Protein AF-A0A371LT83-F1 (afdb_monomer_lite)

Structure (mmCIF, N/CA/C/O backbone):
data_AF-A0A371LT83-F1
#
_entry.id   AF-A0A371LT83-F1
#
loop_
_atom_site.group_PDB
_atom_site.id
_atom_site.type_symbol
_atom_site.label_atom_id
_atom_site.label_alt_id
_atom_site.label_comp_id
_atom_site.label_asym_id
_atom_site.label_entity_id
_atom_site.label_seq_id
_atom_site.pdbx_PDB_ins_code
_atom_site.Cartn_x
_atom_site.Cartn_y
_atom_site.Cartn_z
_atom_site.occupancy
_atom_site.B_iso_or_equiv
_atom_site.auth_seq_id
_atom_site.auth_comp_id
_atom_site.auth_asym_id
_atom_site.auth_atom_id
_atom_site.pdbx_PDB_model_num
ATOM 1 N N . MET A 1 1 ? 10.087 27.177 -42.867 1.00 53.72 1 MET A N 1
ATOM 2 C CA . MET A 1 1 ? 10.924 26.857 -41.695 1.00 53.72 1 MET A CA 1
ATOM 3 C C . MET A 1 1 ? 10.120 25.875 -40.877 1.00 53.72 1 MET A C 1
ATOM 5 O O . MET A 1 1 ? 9.163 26.317 -40.259 1.00 53.72 1 MET A O 1
ATOM 9 N N . GLY A 1 2 ? 10.426 24.581 -40.990 1.00 70.75 2 GLY A N 1
ATOM 10 C CA . GLY A 1 2 ? 9.801 23.567 -40.141 1.00 70.75 2 GLY A CA 1
ATOM 11 C C . GLY A 1 2 ? 10.277 23.738 -38.702 1.00 70.75 2 GLY A C 1
ATOM 12 O O . GLY A 1 2 ? 11.443 24.079 -38.473 1.00 70.75 2 GLY A O 1
ATOM 13 N N . GLY A 1 3 ? 9.357 23.619 -37.751 1.00 75.19 3 GLY A N 1
ATOM 14 C CA . GLY A 1 3 ? 9.637 23.683 -36.324 1.00 75.19 3 GLY A CA 1
ATOM 15 C C . GLY A 1 3 ? 10.579 22.565 -35.876 1.00 75.19 3 GLY A C 1
ATOM 16 O O . GLY A 1 3 ? 10.571 21.468 -36.420 1.00 75.19 3 GLY A O 1
ATOM 17 N N . LEU A 1 4 ? 11.370 22.845 -34.837 1.00 79.88 4 LEU A N 1
ATOM 18 C CA . LEU A 1 4 ? 12.442 21.996 -34.286 1.00 79.88 4 LEU A CA 1
ATOM 19 C C . LEU A 1 4 ? 12.033 20.548 -33.921 1.00 79.88 4 LEU A C 1
ATOM 21 O O . LEU A 1 4 ? 12.902 19.725 -33.654 1.00 79.88 4 LEU A O 1
ATOM 25 N N . PHE A 1 5 ? 10.738 20.238 -33.888 1.00 80.94 5 PHE A N 1
ATOM 26 C CA . PHE A 1 5 ? 10.194 18.969 -33.401 1.00 80.94 5 PHE A CA 1
ATOM 27 C C . PHE A 1 5 ? 9.092 18.393 -34.300 1.00 80.94 5 PHE A C 1
ATOM 29 O O . PHE A 1 5 ? 8.275 17.611 -33.826 1.00 80.94 5 PHE A O 1
ATOM 36 N N . GLU A 1 6 ? 9.035 18.788 -35.573 1.00 76.56 6 GLU A N 1
ATOM 37 C CA . GLU A 1 6 ? 7.995 18.310 -36.499 1.00 76.56 6 GLU A CA 1
ATOM 38 C C . GLU A 1 6 ? 8.060 16.796 -36.774 1.00 76.56 6 GLU A C 1
ATOM 40 O O . GLU A 1 6 ? 7.042 16.210 -37.122 1.00 76.56 6 GLU A O 1
ATOM 45 N N . ASP A 1 7 ? 9.205 16.153 -36.525 1.00 74.56 7 ASP A N 1
ATOM 46 C CA . ASP A 1 7 ? 9.446 14.738 -36.848 1.00 74.56 7 ASP A CA 1
ATOM 47 C C . ASP A 1 7 ? 9.321 13.797 -35.630 1.00 74.56 7 ASP A C 1
ATOM 49 O O . ASP A 1 7 ? 9.750 12.642 -35.676 1.00 74.56 7 ASP A O 1
ATOM 53 N N . VAL A 1 8 ? 8.822 14.294 -34.493 1.00 74.44 8 VAL A N 1
ATOM 54 C CA . VAL A 1 8 ? 8.761 13.515 -33.248 1.00 74.44 8 VAL A CA 1
ATOM 55 C C . VAL A 1 8 ? 7.389 12.861 -33.108 1.00 74.44 8 VAL A C 1
ATOM 57 O O . VAL A 1 8 ? 6.448 13.474 -32.608 1.00 74.44 8 VAL A O 1
ATOM 60 N N . GLU A 1 9 ? 7.292 11.592 -33.501 1.00 70.81 9 GLU A N 1
ATOM 61 C CA . GLU A 1 9 ? 6.112 10.752 -33.268 1.00 70.81 9 GLU A CA 1
ATOM 62 C C . GLU A 1 9 ? 6.349 9.791 -32.084 1.00 70.81 9 GLU A C 1
ATOM 64 O O . GLU A 1 9 ? 7.363 9.094 -32.013 1.00 70.81 9 GLU A O 1
ATOM 69 N N . ASP A 1 10 ? 5.416 9.759 -31.125 1.00 70.50 10 ASP A N 1
ATOM 70 C CA . ASP A 1 10 ? 5.434 8.856 -29.959 1.00 70.50 10 ASP A CA 1
ATOM 71 C C . ASP A 1 10 ? 4.516 7.648 -30.226 1.00 70.50 10 ASP A C 1
ATOM 73 O O . ASP A 1 10 ? 3.405 7.564 -29.709 1.00 70.50 10 ASP A O 1
ATOM 77 N N . GLU A 1 11 ? 4.940 6.734 -31.109 1.00 72.75 11 GLU A N 1
ATOM 78 C CA . GLU A 1 11 ? 4.070 5.648 -31.611 1.00 72.75 11 GLU A CA 1
ATOM 79 C C . GLU A 1 11 ? 4.122 4.341 -30.797 1.00 72.75 11 GLU A C 1
ATOM 81 O O . GLU A 1 11 ? 3.262 3.473 -30.949 1.00 72.75 11 GLU A O 1
ATOM 86 N N . ILE A 1 12 ? 5.122 4.158 -29.928 1.00 83.56 12 ILE A N 1
ATOM 87 C CA . ILE A 1 12 ? 5.340 2.871 -29.237 1.00 83.56 12 ILE A CA 1
ATOM 88 C C . ILE A 1 12 ? 4.456 2.737 -27.991 1.00 83.56 12 ILE A C 1
ATOM 90 O O . ILE A 1 12 ? 4.021 1.636 -27.644 1.00 83.56 12 ILE A O 1
ATOM 94 N N . TYR A 1 13 ? 4.189 3.841 -27.293 1.00 85.62 13 TYR A N 1
ATOM 95 C CA . TYR A 1 13 ? 3.476 3.818 -26.021 1.00 85.62 13 TYR A CA 1
ATOM 96 C C . TYR A 1 13 ? 2.093 4.434 -26.162 1.00 85.62 13 TYR A C 1
ATOM 98 O O . TYR A 1 13 ? 1.955 5.629 -26.384 1.00 85.62 13 TYR A O 1
ATOM 106 N N . ARG A 1 14 ? 1.052 3.644 -25.881 1.00 86.06 14 ARG A N 1
ATOM 107 C CA . ARG A 1 14 ? -0.287 4.209 -25.669 1.00 86.06 14 ARG A CA 1
ATOM 108 C C . ARG A 1 14 ? -0.312 5.153 -24.462 1.00 86.06 14 ARG A C 1
ATOM 110 O O . ARG A 1 14 ? -1.012 6.157 -24.481 1.00 86.06 14 ARG A O 1
ATOM 117 N N . GLU A 1 15 ? 0.424 4.811 -23.402 1.00 87.44 15 GLU A N 1
ATOM 118 C CA . GLU A 1 15 ? 0.442 5.585 -22.163 1.00 87.44 15 GLU A CA 1
ATOM 119 C C . GLU A 1 15 ? 1.724 5.332 -21.354 1.00 87.44 15 GLU A C 1
ATOM 121 O O . GLU A 1 15 ? 1.800 4.429 -20.528 1.00 87.44 15 GLU A O 1
ATOM 126 N N . LYS A 1 16 ? 2.761 6.149 -21.562 1.00 87.31 16 LYS A N 1
ATOM 127 C CA . LYS A 1 16 ? 4.078 5.951 -20.927 1.00 87.31 16 LYS A CA 1
ATOM 128 C C . LYS A 1 16 ? 4.076 6.124 -19.401 1.00 87.31 16 LYS A C 1
ATOM 130 O O . LYS A 1 16 ? 4.950 5.590 -18.721 1.00 87.31 16 LYS A O 1
ATOM 135 N N . ARG A 1 17 ? 3.110 6.870 -18.844 1.00 89.00 17 ARG A N 1
ATOM 136 C CA . ARG A 1 17 ? 3.065 7.166 -17.398 1.00 89.00 17 ARG A CA 1
ATOM 137 C C . ARG A 1 17 ? 2.871 5.920 -16.531 1.00 89.00 17 ARG A C 1
ATOM 139 O O . ARG A 1 17 ? 3.373 5.927 -15.418 1.00 89.00 17 ARG A O 1
ATOM 146 N N . VAL A 1 18 ? 2.229 4.862 -17.039 1.00 89.19 18 VAL A N 1
ATOM 147 C CA . VAL A 1 18 ? 1.966 3.631 -16.263 1.00 89.19 18 VAL A CA 1
ATOM 148 C C . VAL A 1 18 ? 3.231 2.833 -15.937 1.00 89.19 18 VAL A C 1
ATOM 150 O O . VAL A 1 18 ? 3.213 1.953 -15.087 1.00 89.19 18 VAL A O 1
ATOM 153 N N . LEU A 1 19 ? 4.333 3.131 -16.627 1.00 87.69 19 LEU A N 1
ATOM 154 C CA . LEU A 1 19 ? 5.633 2.492 -16.424 1.00 87.69 19 LEU A CA 1
ATOM 155 C C . LEU A 1 19 ? 6.521 3.260 -15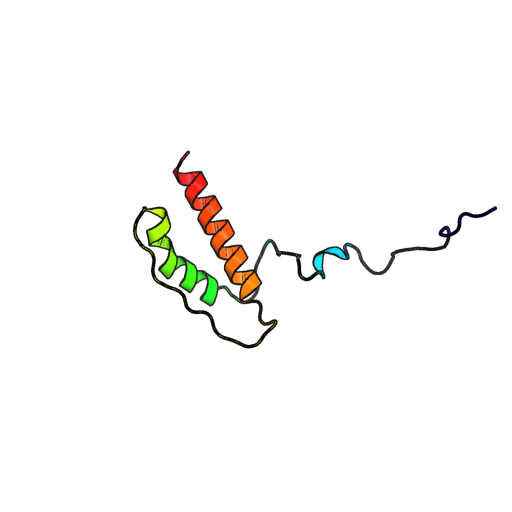.437 1.00 87.69 19 LEU A C 1
ATOM 157 O O . LEU A 1 19 ? 7.637 2.828 -15.159 1.00 87.69 19 LEU A O 1
ATOM 161 N N . LYS A 1 20 ? 6.073 4.427 -14.959 1.00 88.19 20 LYS A N 1
ATOM 162 C CA . LYS A 1 20 ? 6.822 5.217 -13.984 1.00 88.19 20 LYS A CA 1
ATOM 163 C C . LYS A 1 20 ? 6.689 4.617 -12.591 1.00 88.19 20 LYS A C 1
ATOM 165 O O . LYS A 1 20 ? 5.653 4.058 -12.252 1.00 88.19 20 LYS A O 1
ATOM 170 N N . GLU A 1 21 ? 7.713 4.806 -11.766 1.00 82.06 21 GLU A N 1
ATOM 171 C CA . GLU A 1 21 ? 7.716 4.319 -10.381 1.00 82.06 21 GLU A CA 1
ATOM 172 C C . GLU A 1 21 ? 6.601 4.939 -9.531 1.00 82.06 21 GLU A C 1
ATOM 174 O O . GLU A 1 21 ? 6.105 4.294 -8.611 1.00 82.06 21 GLU A O 1
ATOM 179 N N . GLU A 1 22 ? 6.175 6.167 -9.849 1.00 83.88 22 GLU A N 1
ATOM 180 C CA . GLU A 1 22 ? 5.089 6.837 -9.127 1.00 83.88 22 GLU A CA 1
ATOM 181 C C . GLU A 1 22 ? 3.695 6.338 -9.531 1.00 83.88 22 GLU A C 1
ATOM 183 O O . GLU A 1 22 ? 2.698 6.745 -8.931 1.00 83.88 22 GLU A O 1
ATOM 188 N N . TYR A 1 23 ? 3.593 5.495 -10.564 1.00 86.06 23 TYR A N 1
ATOM 189 C CA . TYR A 1 23 ? 2.309 4.968 -10.994 1.00 86.06 23 TYR A CA 1
ATOM 190 C C . TYR A 1 23 ? 1.796 3.934 -9.996 1.00 86.06 23 TYR A C 1
ATOM 192 O O . TYR A 1 23 ? 2.364 2.856 -9.817 1.00 86.06 23 TYR A O 1
ATOM 200 N N . GLN A 1 24 ? 0.671 4.264 -9.376 1.00 82.44 24 GLN A N 1
ATOM 201 C CA . GLN A 1 24 ? -0.071 3.360 -8.519 1.00 82.44 24 GLN A CA 1
ATOM 202 C C . GLN A 1 24 ? -1.173 2.695 -9.363 1.00 82.44 24 GLN A C 1
ATOM 204 O O . GLN A 1 24 ? -2.029 3.407 -9.890 1.00 82.44 24 GLN A O 1
ATOM 209 N N . PRO A 1 25 ? -1.169 1.362 -9.528 1.00 82.62 25 PRO A N 1
ATOM 210 C CA . PRO A 1 25 ? -2.207 0.680 -10.290 1.00 82.62 25 PRO A CA 1
ATOM 211 C C . PRO A 1 25 ? -3.519 0.612 -9.499 1.00 82.62 25 PRO A C 1
ATOM 213 O O . PRO A 1 25 ? -3.507 0.416 -8.283 1.00 82.62 25 PRO A O 1
ATOM 216 N N . ASP A 1 26 ? -4.646 0.669 -10.211 1.00 82.38 26 ASP A N 1
ATOM 217 C CA . ASP A 1 26 ? -5.991 0.537 -9.620 1.00 82.38 26 ASP A CA 1
ATOM 218 C C . ASP A 1 26 ? -6.276 -0.881 -9.102 1.00 82.38 26 ASP A C 1
ATOM 220 O O . ASP A 1 26 ? -7.181 -1.104 -8.301 1.00 82.38 26 ASP A O 1
ATOM 224 N N . LYS A 1 27 ? -5.514 -1.867 -9.584 1.00 83.50 27 LYS A N 1
ATOM 225 C CA . LYS A 1 27 ? -5.607 -3.258 -9.158 1.00 83.50 27 LYS A CA 1
ATOM 226 C C . LYS A 1 27 ? -4.218 -3.828 -8.935 1.00 83.50 27 LYS A C 1
ATOM 228 O O . LYS A 1 27 ? -3.352 -3.746 -9.804 1.00 83.50 27 LYS A O 1
ATOM 233 N N . ILE A 1 28 ? -4.044 -4.488 -7.798 1.00 88.0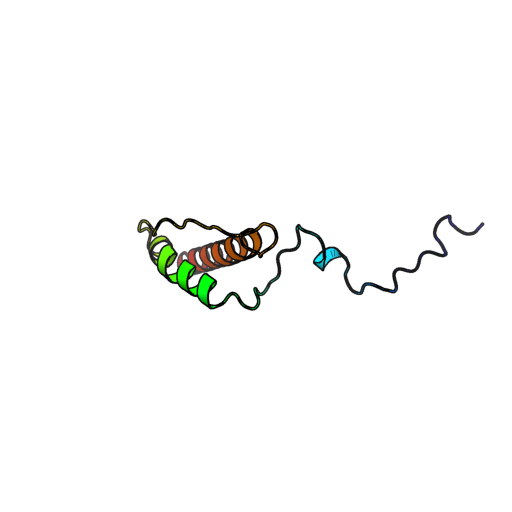6 28 ILE A N 1
ATOM 234 C CA . ILE A 1 28 ? -2.874 -5.315 -7.531 1.00 88.06 28 ILE A CA 1
ATOM 235 C C . ILE A 1 28 ? -3.153 -6.733 -8.042 1.00 88.06 28 ILE A C 1
ATOM 237 O O . ILE A 1 28 ? -4.201 -7.309 -7.758 1.00 88.06 28 ILE A O 1
ATOM 241 N N . LEU A 1 29 ? -2.227 -7.285 -8.825 1.00 87.75 29 LEU A N 1
ATOM 242 C CA . LEU A 1 29 ? -2.305 -8.653 -9.340 1.00 87.75 29 LEU A CA 1
ATOM 243 C C . LEU A 1 29 ? -1.444 -9.593 -8.490 1.00 87.75 29 LEU A C 1
ATOM 245 O O . LEU A 1 29 ? -0.400 -9.179 -7.992 1.00 87.75 29 LEU A O 1
ATOM 249 N N . GLU A 1 30 ? -1.882 -10.849 -8.355 1.00 90.81 30 GLU A N 1
ATOM 250 C CA . GLU A 1 30 ? -1.144 -11.940 -7.688 1.00 90.81 30 GLU A CA 1
ATOM 251 C C . GLU A 1 30 ? -0.749 -11.664 -6.224 1.00 90.81 30 GLU A C 1
ATOM 253 O O . GLU A 1 30 ? 0.230 -12.214 -5.726 1.00 90.81 30 GLU A O 1
ATOM 258 N N . ARG A 1 31 ? -1.502 -10.806 -5.523 1.00 93.31 31 ARG A N 1
ATOM 259 C CA . ARG A 1 31 ? -1.274 -10.470 -4.102 1.00 93.31 31 ARG A CA 1
ATOM 260 C C . ARG A 1 31 ? -2.527 -10.592 -3.245 1.00 93.31 31 ARG A C 1
ATOM 262 O O . ARG A 1 31 ? -2.662 -9.908 -2.235 1.00 93.31 31 ARG A O 1
ATOM 269 N N . ASP A 1 32 ? -3.472 -11.421 -3.676 1.00 92.81 32 ASP A N 1
ATOM 270 C CA . ASP A 1 32 ? -4.758 -11.558 -2.992 1.00 92.81 32 ASP A CA 1
ATOM 271 C C . ASP A 1 32 ? -4.568 -12.055 -1.550 1.00 92.81 32 ASP A C 1
ATOM 273 O O . ASP A 1 32 ? -5.197 -11.533 -0.635 1.00 92.81 32 ASP A O 1
ATOM 277 N N . ALA A 1 33 ? -3.646 -13.000 -1.326 1.00 94.38 33 ALA A N 1
ATOM 278 C CA . ALA A 1 33 ? -3.356 -13.529 0.006 1.00 94.38 33 ALA A CA 1
ATOM 279 C C . ALA A 1 33 ? -2.800 -12.450 0.946 1.00 94.38 33 ALA A C 1
ATOM 281 O O . ALA A 1 33 ? -3.295 -12.286 2.059 1.00 94.38 33 ALA A O 1
ATOM 282 N N . GLU A 1 34 ? -1.820 -11.671 0.485 1.00 94.56 34 GLU A N 1
ATOM 283 C CA . GLU A 1 34 ? -1.262 -10.570 1.264 1.00 94.56 34 GLU A CA 1
ATOM 284 C C . GLU A 1 34 ? -2.331 -9.517 1.560 1.00 94.56 34 GLU A C 1
ATOM 286 O O . GLU A 1 34 ? -2.451 -9.073 2.697 1.00 94.56 34 GLU A O 1
ATOM 291 N N . VAL A 1 35 ? -3.150 -9.146 0.570 1.00 94.38 35 VAL A N 1
ATOM 292 C CA . VAL A 1 35 ? -4.250 -8.187 0.760 1.00 94.38 35 VAL A CA 1
ATOM 293 C C . VAL A 1 35 ? -5.238 -8.671 1.826 1.00 94.38 35 VAL A C 1
ATOM 295 O O . VAL A 1 35 ? -5.661 -7.867 2.658 1.00 94.38 35 VAL A O 1
ATOM 298 N N . GLU A 1 36 ? -5.588 -9.958 1.848 1.00 95.25 36 GLU A N 1
ATOM 299 C CA . GLU A 1 36 ? -6.446 -10.515 2.900 1.00 95.25 36 GLU A CA 1
ATOM 300 C C . GLU A 1 36 ? -5.783 -10.463 4.287 1.00 95.25 36 GLU A C 1
ATOM 302 O O . GLU A 1 36 ? -6.443 -10.092 5.259 1.00 95.25 36 GLU A O 1
ATOM 307 N N . GLU A 1 37 ? -4.476 -10.722 4.405 1.00 96.19 37 GLU A N 1
ATOM 308 C CA . GLU A 1 37 ? -3.756 -10.564 5.681 1.00 96.19 37 GLU A CA 1
ATOM 309 C C . GLU A 1 37 ? -3.802 -9.119 6.197 1.00 96.19 37 GLU A C 1
ATOM 311 O O . GLU A 1 37 ? -4.088 -8.890 7.377 1.00 96.19 37 GLU A O 1
ATOM 316 N N . TYR A 1 38 ? -3.606 -8.128 5.318 1.00 96.38 38 TYR A N 1
ATOM 317 C CA . TYR A 1 38 ? -3.780 -6.724 5.700 1.00 96.38 38 TYR A CA 1
ATOM 318 C C . TYR A 1 38 ? -5.201 -6.435 6.176 1.00 96.38 38 TYR A C 1
ATOM 320 O O . TYR A 1 38 ? -5.375 -5.725 7.167 1.00 96.38 38 TYR A O 1
ATOM 328 N N . LYS A 1 39 ? -6.223 -6.949 5.477 1.00 95.12 39 LYS A N 1
ATOM 329 C CA . LYS A 1 39 ? -7.620 -6.738 5.878 1.00 95.12 39 LYS A CA 1
ATOM 330 C C . LYS A 1 39 ? -7.851 -7.254 7.288 1.00 95.12 39 LYS A C 1
ATOM 332 O O . LYS A 1 39 ? -8.410 -6.523 8.104 1.00 95.12 39 LYS A O 1
ATOM 337 N N . HIS A 1 40 ? -7.393 -8.466 7.593 1.00 95.94 40 HIS A N 1
ATOM 338 C CA . HIS A 1 40 ? -7.517 -9.033 8.932 1.00 95.94 40 HIS A CA 1
ATOM 339 C C . HIS A 1 40 ? -6.844 -8.152 9.990 1.00 95.94 40 HIS A C 1
ATOM 341 O O . HIS A 1 40 ? -7.495 -7.798 10.971 1.00 95.94 40 HIS A O 1
ATOM 347 N N . ALA A 1 41 ? -5.604 -7.726 9.748 1.00 97.12 41 ALA A N 1
ATOM 348 C CA . ALA A 1 41 ? -4.839 -6.908 10.687 1.00 97.12 41 ALA A CA 1
ATOM 349 C C . ALA A 1 41 ? -5.420 -5.495 10.898 1.00 97.12 41 ALA A C 1
ATOM 351 O O . ALA A 1 41 ? -5.350 -4.947 11.997 1.00 97.12 41 ALA A O 1
ATOM 352 N N . LEU A 1 42 ? -5.992 -4.883 9.853 1.00 96.75 42 LEU A N 1
ATOM 353 C CA . LEU A 1 42 ? -6.404 -3.473 9.867 1.00 96.75 42 LEU A CA 1
ATOM 354 C C . LEU A 1 42 ? -7.902 -3.249 10.098 1.00 96.75 42 LEU A C 1
ATOM 356 O O . LEU A 1 42 ? -8.306 -2.111 10.328 1.00 96.75 42 LEU A O 1
ATOM 360 N N . THR A 1 43 ? -8.736 -4.294 10.063 1.00 95.50 43 THR A N 1
ATOM 361 C CA . THR A 1 43 ? -10.203 -4.162 10.198 1.00 95.50 43 THR A CA 1
ATOM 362 C C . THR A 1 43 ? -10.613 -3.426 11.473 1.00 95.50 43 THR A C 1
ATOM 364 O O . THR A 1 43 ? -11.560 -2.640 11.452 1.00 95.50 43 THR A O 1
ATOM 367 N N . ASP A 1 44 ? -9.888 -3.626 12.573 1.00 95.94 44 ASP A N 1
ATOM 368 C CA . ASP A 1 44 ? -10.177 -2.968 13.848 1.00 95.94 44 ASP A CA 1
ATOM 369 C C . ASP A 1 44 ? -10.022 -1.442 13.804 1.00 95.94 44 ASP A C 1
ATOM 371 O O . ASP A 1 44 ? -10.784 -0.735 14.474 1.00 95.94 44 ASP A O 1
ATOM 375 N N . ALA A 1 45 ? -9.140 -0.924 12.942 1.00 94.31 45 ALA A N 1
ATOM 376 C CA . ALA A 1 45 ? -8.968 0.514 12.746 1.00 94.31 45 ALA A CA 1
ATOM 377 C C . ALA A 1 45 ? -10.259 1.190 12.260 1.00 94.31 45 ALA A C 1
ATOM 379 O O . ALA A 1 45 ? -10.545 2.32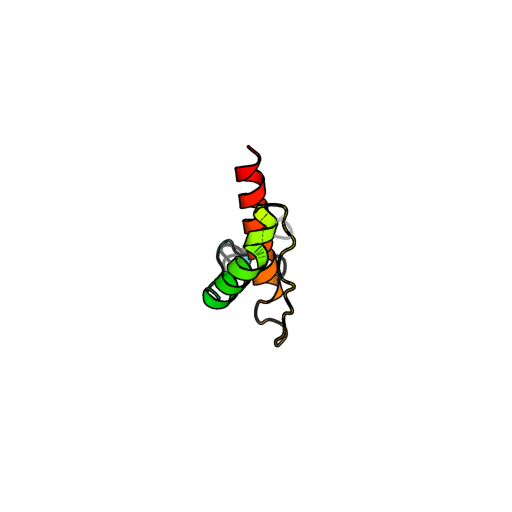3 12.642 1.00 94.31 45 ALA A O 1
ATOM 380 N N . LEU A 1 46 ? -11.085 0.479 11.483 1.00 94.19 46 LEU A N 1
ATOM 381 C CA . LEU A 1 46 ? -12.361 1.001 10.982 1.00 94.19 46 LEU A CA 1
ATOM 382 C C . LEU A 1 46 ? -13.424 1.182 12.073 1.00 94.19 46 LEU A C 1
ATOM 384 O O . LEU A 1 46 ? -14.469 1.771 11.814 1.00 94.19 46 LEU A O 1
ATOM 388 N N . PHE A 1 47 ? -13.193 0.646 13.271 1.00 92.88 47 PHE A N 1
ATOM 389 C CA . PHE A 1 47 ? -14.107 0.743 14.409 1.00 92.88 47 PHE A CA 1
ATOM 390 C C . PHE A 1 47 ? -13.518 1.580 15.552 1.00 92.88 47 PHE A C 1
ATOM 392 O O . PHE A 1 47 ? -13.991 1.496 16.685 1.00 92.88 47 PHE A O 1
ATOM 399 N N . GLY A 1 48 ? -12.459 2.354 15.281 1.00 92.19 48 GLY A N 1
ATOM 400 C CA . GLY A 1 48 ? -11.762 3.156 16.291 1.00 92.19 48 GLY A CA 1
ATOM 401 C C . GLY A 1 48 ? -10.992 2.322 17.320 1.00 92.19 48 GLY A C 1
ATOM 402 O O . GLY A 1 48 ? -10.652 2.831 18.388 1.00 92.19 48 GLY A O 1
ATOM 403 N N . ARG A 1 49 ? -10.731 1.042 17.027 1.00 95.31 49 ARG A N 1
ATOM 404 C CA . ARG A 1 49 ? -9.900 0.159 17.852 1.00 95.31 49 ARG A CA 1
ATOM 405 C C . ARG A 1 49 ? -8.472 0.134 17.314 1.00 95.31 49 ARG A C 1
ATOM 407 O O . ARG A 1 49 ? -8.236 0.406 16.140 1.00 95.31 49 ARG A O 1
ATOM 414 N N . SER A 1 50 ? -7.515 -0.195 18.178 1.00 96.25 50 SER A N 1
ATOM 415 C CA . SER A 1 50 ? -6.123 -0.373 17.760 1.00 96.25 50 SER A CA 1
ATOM 416 C C . SER A 1 50 ? -6.002 -1.601 16.847 1.00 96.25 50 SER A C 1
ATOM 418 O O . SER A 1 50 ? -6.363 -2.685 17.303 1.00 96.25 50 SER A O 1
ATOM 420 N N . PRO A 1 51 ? -5.510 -1.459 15.602 1.00 96.62 51 PRO A N 1
ATOM 421 C CA . PRO A 1 51 ? -5.255 -2.591 14.717 1.00 96.62 51 PRO A CA 1
ATOM 422 C C . PRO A 1 51 ? -3.968 -3.336 15.098 1.00 96.62 51 PRO A C 1
ATOM 424 O O . PRO A 1 51 ? -3.162 -2.852 15.900 1.00 96.62 51 PRO A O 1
ATOM 427 N N . ASP A 1 52 ? -3.745 -4.483 14.459 1.00 96.88 52 ASP A N 1
ATOM 428 C CA . ASP A 1 52 ? -2.499 -5.232 14.584 1.00 96.88 52 ASP A CA 1
ATOM 429 C C . ASP A 1 52 ? -1.337 -4.522 13.872 1.00 96.88 52 ASP A C 1
ATOM 431 O O . ASP A 1 52 ? -1.484 -3.904 12.813 1.00 96.88 52 ASP A O 1
ATOM 435 N N . ASN A 1 53 ? -0.137 -4.646 14.445 1.00 95.06 53 ASN A N 1
ATOM 436 C CA . ASN A 1 53 ? 1.081 -4.139 13.820 1.00 95.06 53 ASN A CA 1
ATOM 437 C C . ASN A 1 53 ? 1.530 -5.065 12.684 1.00 95.06 53 ASN A C 1
ATOM 439 O O . ASN A 1 53 ? 1.688 -6.269 12.881 1.00 95.06 53 ASN A O 1
ATOM 443 N N . ILE A 1 54 ? 1.837 -4.483 11.524 1.00 95.88 54 ILE A N 1
ATOM 444 C CA . ILE A 1 54 ? 2.298 -5.216 10.340 1.00 95.88 54 ILE A CA 1
ATOM 445 C C . ILE A 1 54 ? 3.787 -4.944 10.116 1.00 95.88 54 ILE A C 1
ATOM 447 O O . ILE A 1 54 ? 4.220 -3.792 10.070 1.00 95.88 54 ILE A O 1
ATOM 451 N N . PHE A 1 55 ? 4.574 -6.006 9.926 1.00 95.62 55 PHE A N 1
ATOM 452 C CA . PHE A 1 55 ? 5.979 -5.912 9.533 1.00 95.62 55 PHE A CA 1
ATOM 453 C C . PHE A 1 55 ? 6.211 -6.601 8.187 1.00 95.62 55 PHE A C 1
ATOM 455 O O . PHE A 1 55 ? 5.994 -7.801 8.042 1.00 95.62 55 PHE A O 1
ATOM 462 N N . LEU A 1 56 ? 6.681 -5.838 7.200 1.00 93.69 56 LEU A N 1
ATOM 463 C CA . LEU A 1 56 ? 6.824 -6.291 5.817 1.00 93.69 56 LEU A CA 1
ATOM 464 C C . LEU A 1 56 ? 8.289 -6.550 5.477 1.00 93.69 56 LEU A C 1
ATOM 466 O O . LEU A 1 56 ? 9.137 -5.672 5.636 1.00 93.69 56 LEU A O 1
ATOM 470 N N . PHE A 1 57 ? 8.585 -7.716 4.908 1.00 93.81 57 PHE A N 1
ATOM 471 C CA . PHE A 1 57 ? 9.929 -8.076 4.456 1.00 93.81 57 PHE A CA 1
ATOM 472 C C . PHE A 1 57 ? 9.913 -8.669 3.044 1.00 93.81 57 PHE A C 1
ATOM 474 O O . PHE A 1 57 ? 8.906 -9.169 2.557 1.00 93.81 57 PHE A O 1
ATOM 481 N N . GLY A 1 58 ? 11.043 -8.564 2.343 1.00 92.31 58 GLY A N 1
ATOM 482 C CA . GLY A 1 58 ? 11.218 -9.104 0.993 1.00 92.31 58 GLY A CA 1
ATOM 483 C C . GLY A 1 58 ? 12.183 -8.275 0.148 1.00 92.31 58 GLY A C 1
ATOM 484 O O . GLY A 1 58 ? 12.509 -7.137 0.494 1.00 92.31 58 GLY A O 1
ATOM 485 N N . LYS A 1 59 ? 12.610 -8.817 -0.998 1.00 94.50 59 LYS A N 1
ATOM 486 C CA . LYS A 1 59 ? 13.531 -8.140 -1.933 1.00 94.50 59 LYS A CA 1
ATOM 487 C C . LYS A 1 59 ? 12.969 -6.799 -2.432 1.00 94.50 59 LYS A C 1
ATOM 489 O O . LYS A 1 59 ? 11.756 -6.587 -2.428 1.00 94.50 59 LYS A O 1
ATOM 494 N N . ALA A 1 60 ? 13.836 -5.879 -2.850 1.00 89.75 60 ALA A N 1
ATOM 495 C CA . ALA A 1 60 ? 13.407 -4.637 -3.499 1.00 89.75 60 ALA A CA 1
ATOM 496 C C . ALA A 1 60 ? 12.654 -4.936 -4.812 1.00 89.75 60 ALA A C 1
ATOM 498 O O . ALA A 1 60 ? 12.900 -5.963 -5.440 1.00 89.75 60 ALA A O 1
ATOM 499 N N . GLY A 1 61 ? 11.705 -4.076 -5.192 1.00 86.56 61 GLY A N 1
ATOM 500 C CA . GLY A 1 61 ? 10.955 -4.208 -6.450 1.00 86.56 61 GLY A CA 1
ATOM 501 C C . GLY A 1 61 ? 9.844 -5.269 -6.480 1.00 86.56 61 GLY A C 1
ATOM 502 O O . GLY A 1 61 ? 9.172 -5.397 -7.491 1.00 86.56 61 GLY A O 1
ATOM 503 N N . VAL A 1 62 ? 9.585 -6.004 -5.389 1.00 89.38 62 VAL A N 1
ATOM 504 C CA . VAL A 1 62 ? 8.539 -7.061 -5.365 1.00 89.38 62 VAL A CA 1
ATOM 505 C C . VAL A 1 62 ? 7.113 -6.547 -5.115 1.00 89.38 62 VAL A C 1
ATOM 507 O O . VAL A 1 62 ? 6.203 -7.346 -4.910 1.00 89.38 62 VAL A O 1
ATOM 510 N N . GLY A 1 63 ? 6.914 -5.227 -5.083 1.00 89.50 63 GLY A N 1
ATOM 511 C CA . GLY A 1 63 ? 5.588 -4.619 -4.925 1.00 89.50 63 GLY A CA 1
ATOM 512 C C . GLY A 1 63 ? 5.141 -4.323 -3.490 1.00 89.50 63 GLY A C 1
ATOM 513 O O . GLY A 1 63 ? 4.014 -3.888 -3.314 1.00 89.50 63 GLY A O 1
ATOM 514 N N . LYS A 1 64 ? 6.000 -4.475 -2.466 1.00 94.25 64 LYS A N 1
ATOM 515 C CA . LYS A 1 64 ? 5.636 -4.174 -1.058 1.00 94.25 64 LYS A CA 1
ATOM 516 C C . LYS A 1 64 ? 5.033 -2.776 -0.885 1.00 94.25 64 LYS A C 1
ATOM 518 O O . LYS A 1 64 ? 3.974 -2.637 -0.293 1.00 94.25 64 LYS A O 1
ATOM 523 N N . THR A 1 65 ? 5.689 -1.748 -1.426 1.00 91.69 65 THR A N 1
ATOM 524 C CA . THR A 1 65 ? 5.204 -0.361 -1.348 1.00 91.69 65 THR A CA 1
ATOM 525 C C . THR A 1 65 ? 3.870 -0.186 -2.070 1.00 91.69 65 THR A C 1
ATOM 527 O O . THR A 1 65 ? 2.950 0.403 -1.514 1.00 91.69 65 THR A O 1
ATOM 530 N N . ALA A 1 66 ? 3.743 -0.748 -3.276 1.00 90.75 66 ALA A N 1
ATOM 531 C CA . ALA A 1 66 ? 2.524 -0.646 -4.071 1.00 90.75 66 ALA A CA 1
ATOM 532 C C . ALA A 1 66 ? 1.327 -1.305 -3.368 1.00 90.75 66 ALA A C 1
ATOM 534 O O . ALA A 1 66 ? 0.271 -0.686 -3.270 1.00 90.75 66 ALA A O 1
ATOM 535 N N . VAL A 1 67 ? 1.502 -2.514 -2.823 1.00 92.75 67 VAL A N 1
ATOM 536 C CA . VAL A 1 67 ? 0.456 -3.231 -2.073 1.00 92.75 67 VAL A CA 1
ATOM 537 C C . VAL A 1 67 ? 0.053 -2.448 -0.825 1.00 92.75 67 VAL A C 1
ATOM 539 O O . VAL A 1 67 ? -1.135 -2.223 -0.615 1.00 92.75 67 VAL A O 1
ATOM 542 N N . THR A 1 68 ? 1.022 -1.975 -0.031 1.00 93.94 68 THR A N 1
ATOM 543 C CA . THR A 1 68 ? 0.738 -1.183 1.177 1.00 93.94 68 THR A CA 1
ATOM 544 C C . THR A 1 68 ? -0.082 0.059 0.851 1.00 93.94 68 THR A C 1
ATOM 546 O O . THR A 1 68 ? -1.111 0.290 1.479 1.00 93.94 68 THR A O 1
ATOM 549 N N . ASN A 1 69 ? 0.344 0.846 -0.140 1.00 92.38 69 ASN A N 1
ATOM 550 C CA . ASN A 1 69 ? -0.358 2.069 -0.524 1.00 92.38 69 ASN A CA 1
ATOM 551 C C . ASN A 1 69 ? -1.781 1.774 -1.003 1.00 92.38 69 ASN A C 1
ATOM 553 O O . ASN A 1 69 ? -2.710 2.476 -0.614 1.00 92.38 69 ASN A O 1
ATOM 557 N N . PHE A 1 70 ? -1.951 0.718 -1.803 1.00 92.75 70 PHE A N 1
ATOM 558 C CA . PHE A 1 70 ? -3.260 0.286 -2.279 1.00 92.75 70 PHE A CA 1
ATOM 559 C C . PHE A 1 70 ? -4.193 -0.065 -1.112 1.00 92.75 70 PHE A C 1
ATOM 561 O O . PHE A 1 70 ? -5.274 0.507 -1.001 1.00 92.75 70 PHE A O 1
ATOM 568 N N . VAL A 1 71 ? -3.764 -0.938 -0.194 1.00 94.06 71 VAL A N 1
ATOM 569 C CA . VAL A 1 71 ? -4.623 -1.371 0.919 1.00 94.06 71 VAL A CA 1
ATOM 570 C C . VAL A 1 71 ? -4.939 -0.224 1.882 1.00 94.06 71 VAL A C 1
ATOM 572 O O . VAL A 1 71 ? -6.079 -0.097 2.325 1.00 94.06 71 VAL A O 1
ATOM 575 N N . LEU A 1 72 ? -3.966 0.642 2.186 1.00 94.00 72 LEU A N 1
ATOM 576 C CA . LEU A 1 72 ? -4.203 1.805 3.045 1.00 94.00 72 LEU A CA 1
ATOM 577 C C . LEU A 1 72 ? -5.153 2.822 2.398 1.00 94.00 72 LEU A C 1
ATOM 579 O O . LEU A 1 72 ? -5.975 3.405 3.103 1.00 94.00 72 LEU A O 1
ATOM 583 N N . SER A 1 73 ? -5.076 3.012 1.077 1.00 93.56 73 SER A N 1
ATOM 584 C CA . SER A 1 73 ? -6.018 3.858 0.335 1.00 93.56 73 SER A CA 1
ATOM 585 C C . SER A 1 73 ? -7.442 3.307 0.426 1.00 93.56 73 SER A C 1
ATOM 587 O O . SER A 1 73 ? -8.373 4.049 0.733 1.00 93.56 73 SER A O 1
ATOM 589 N N . GLU A 1 74 ? -7.615 1.998 0.237 1.00 93.31 74 GLU A N 1
ATOM 590 C CA . GLU A 1 74 ? -8.924 1.347 0.356 1.00 93.31 74 GLU A CA 1
ATOM 591 C C . GLU A 1 74 ? -9.476 1.395 1.787 1.00 93.31 74 GLU A C 1
ATOM 593 O O . GLU A 1 74 ? -10.670 1.628 1.985 1.00 93.31 74 GLU A O 1
ATOM 598 N N . LEU A 1 75 ? -8.611 1.255 2.798 1.00 94.81 75 LEU A N 1
ATOM 599 C CA . LEU A 1 75 ? -8.989 1.416 4.203 1.00 94.81 75 LEU A CA 1
ATOM 600 C C . LEU A 1 75 ? -9.517 2.832 4.480 1.00 94.81 75 LEU A C 1
ATOM 602 O O . LEU A 1 75 ? -10.556 2.984 5.122 1.00 94.81 75 LEU A O 1
ATOM 606 N N . GLN A 1 76 ? -8.830 3.864 3.978 1.00 94.62 76 GLN A N 1
ATOM 607 C CA . GLN A 1 76 ? -9.267 5.258 4.116 1.00 94.62 76 GLN A CA 1
ATOM 608 C C . GLN A 1 76 ? -10.594 5.508 3.391 1.00 94.62 76 GLN A C 1
ATOM 610 O O . GLN A 1 76 ? -11.487 6.140 3.955 1.00 94.62 76 GLN A O 1
ATOM 615 N N . HIS A 1 77 ? -10.754 4.983 2.173 1.00 94.75 77 HIS A N 1
ATOM 616 C CA . HIS A 1 77 ? -12.010 5.073 1.429 1.00 94.75 77 HIS A CA 1
ATOM 617 C C . HIS A 1 77 ? -13.179 4.426 2.184 1.00 94.75 77 HIS A C 1
ATOM 619 O O . HIS A 1 77 ? -14.268 4.997 2.232 1.00 94.75 77 HIS A O 1
ATOM 625 N N . GLU A 1 78 ? -12.978 3.247 2.777 1.00 95.44 78 GLU A N 1
ATOM 626 C CA . GLU A 1 78 ? -14.006 2.577 3.580 1.00 95.44 78 GLU A CA 1
ATOM 627 C C . GLU A 1 78 ? -14.328 3.353 4.863 1.00 95.44 78 GLU A C 1
ATOM 629 O O . GLU A 1 78 ? -15.503 3.492 5.196 1.00 95.44 78 GLU A O 1
ATOM 634 N N . ALA 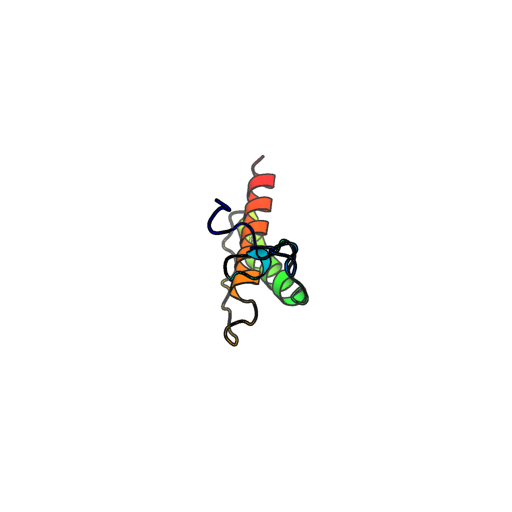A 1 79 ? -13.319 3.890 5.556 1.00 94.25 79 ALA A N 1
ATOM 635 C CA . ALA A 1 79 ? -13.526 4.708 6.751 1.00 94.25 79 ALA A CA 1
ATOM 636 C C . ALA A 1 79 ? -14.392 5.941 6.442 1.00 94.25 79 ALA A C 1
ATOM 638 O O . ALA A 1 79 ? -15.423 6.144 7.077 1.00 94.25 79 ALA A O 1
ATOM 639 N N . LEU A 1 80 ? -14.046 6.692 5.390 1.00 94.56 80 LEU A N 1
ATOM 640 C CA . LEU A 1 80 ? -14.810 7.868 4.960 1.00 94.56 80 LEU A CA 1
ATOM 641 C C . LEU A 1 80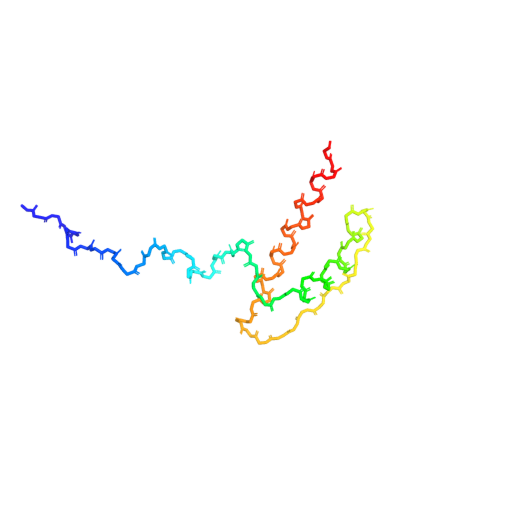 ? -16.259 7.523 4.596 1.00 94.56 80 LEU A C 1
ATOM 643 O O . LEU A 1 80 ? -17.173 8.263 4.950 1.00 94.56 80 LEU A O 1
ATOM 647 N N . ARG A 1 81 ? -16.486 6.386 3.921 1.00 94.38 81 ARG A N 1
ATOM 648 C CA . ARG A 1 81 ? -17.842 5.929 3.575 1.00 94.38 81 ARG A CA 1
ATOM 649 C C . ARG A 1 81 ? -18.703 5.594 4.792 1.00 94.38 81 ARG A C 1
ATOM 651 O O . ARG A 1 81 ? -19.919 5.666 4.674 1.00 94.38 81 ARG A O 1
ATOM 658 N N . ARG A 1 82 ? -18.109 5.191 5.918 1.00 88.44 82 ARG A N 1
ATOM 659 C CA . ARG A 1 82 ? -18.840 4.862 7.157 1.00 88.44 82 ARG A CA 1
ATOM 660 C C . ARG A 1 82 ? -19.157 6.081 8.011 1.00 88.44 82 ARG A C 1
ATOM 662 O O . ARG A 1 82 ? -20.116 6.034 8.773 1.00 88.44 82 ARG A O 1
ATOM 669 N N . ASP A 1 83 ? -18.367 7.140 7.873 1.00 78.94 83 ASP A N 1
ATOM 670 C CA . ASP A 1 83 ? -18.572 8.411 8.572 1.00 78.94 83 ASP A CA 1
ATOM 671 C C . ASP A 1 83 ? -19.655 9.297 7.917 1.00 78.94 83 ASP A C 1
ATOM 673 O O . ASP A 1 83 ? -19.990 10.351 8.462 1.00 78.94 83 ASP A O 1
ATOM 677 N N . THR A 1 84 ? -20.199 8.891 6.759 1.00 58.47 84 THR A N 1
ATOM 678 C CA . THR A 1 84 ? -21.280 9.594 6.034 1.00 58.47 84 THR A CA 1
ATOM 679 C C . THR A 1 84 ? -22.643 8.970 6.315 1.00 58.47 84 THR A C 1
ATOM 681 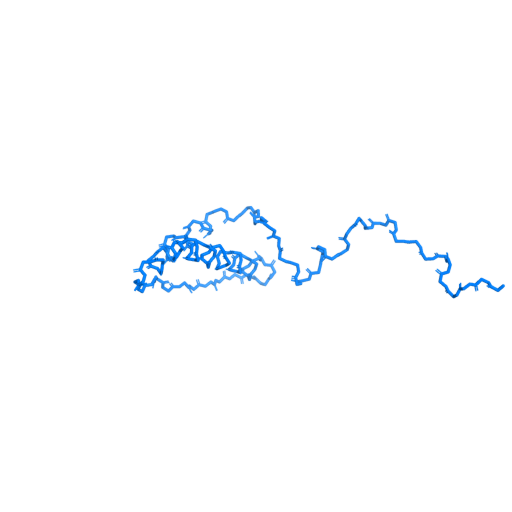O O . THR A 1 84 ? -23.618 9.742 6.463 1.00 58.47 84 THR A O 1
#

Sequence (84 aa):
MGGLFEDVEDEIYREKRVLKEEYQPDKILERDAEVEEYKHALTDALFGRSPDNIFLFGKAGVGKTAVTNFVLSELQHEALRRDT

Foldseek 3Di:
DDDPCPPDDPPPDPDPVCVDPPHQDLDDPPCVVVLVVCCQQCVLVLVVHDGHDDDDDDDPPPCPVSSVVNSVVVSVVSSVVVVD

pLDDT: mean 88.74, std 8.63, range [53.72, 97.12]

Radius of gyration: 19.57 Å; chains: 1; bounding box: 35×40×60 Å

Secondary structure (DSSP, 8-state):
---TTTT----S-S-GGGGSTTPPPSS--S-HHHHHHHHHHHGGGGGTSPPPP------TTSSHHHHHHHHHHHHHHHHHHH--